Protein AF-A0A8S3DCC9-F1 (afdb_monomer_lite)

pLDDT: mean 88.15, std 10.2, range [45.34, 97.56]

Organism: NCBI:txid392030

InterPro domains:
  IPR032135 Helix-turn-helix domain (DUF4817) [PF16087] (2-41)

Structure (mmCIF, N/CA/C/O backbone):
data_AF-A0A8S3DCC9-F1
#
_entry.id   AF-A0A8S3DCC9-F1
#
loop_
_atom_site.group_PDB
_atom_site.id
_atom_site.type_symbol
_atom_site.label_atom_id
_atom_site.label_alt_id
_atom_site.label_comp_id
_atom_site.label_asym_id
_atom_site.label_entity_id
_atom_site.label_seq_id
_atom_site.pdbx_PDB_ins_code
_atom_site.Cartn_x
_atom_site.Cartn_y
_atom_site.Cartn_z
_atom_site.occupancy
_atom_site.B_iso_or_equiv
_atom_site.auth_seq_id
_atom_site.auth_comp_id
_atom_site.auth_asym_id
_atom_site.auth_atom_id
_atom_site.pdbx_PDB_model_num
ATOM 1 N N . MET A 1 1 ? 19.439 10.427 -3.689 1.00 45.34 1 MET A N 1
ATOM 2 C CA . MET A 1 1 ? 19.671 9.072 -4.234 1.00 45.34 1 MET A CA 1
ATOM 3 C C . MET A 1 1 ? 19.071 9.034 -5.629 1.00 45.34 1 MET A C 1
ATOM 5 O O . MET A 1 1 ? 17.894 9.336 -5.758 1.00 45.34 1 MET A O 1
ATOM 9 N N . SER A 1 2 ? 19.866 8.789 -6.673 1.00 54.72 2 SER A N 1
ATOM 10 C CA . SER A 1 2 ? 19.342 8.705 -8.046 1.00 54.72 2 SER A CA 1
ATOM 11 C C . SER A 1 2 ? 18.659 7.347 -8.217 1.00 54.72 2 SER A C 1
ATOM 13 O O . SER A 1 2 ? 19.337 6.321 -8.256 1.00 54.72 2 SER A O 1
ATOM 15 N N . GLY A 1 3 ? 17.324 7.324 -8.209 1.00 70.38 3 GLY A N 1
ATOM 16 C CA . GLY A 1 3 ? 16.546 6.102 -8.419 1.00 70.38 3 GLY A CA 1
ATOM 17 C C . GLY A 1 3 ? 16.811 5.498 -9.803 1.00 70.38 3 GLY A C 1
ATOM 18 O O . GLY A 1 3 ? 17.136 6.214 -10.752 1.00 70.38 3 GLY A O 1
ATOM 19 N N . LYS A 1 4 ? 16.674 4.171 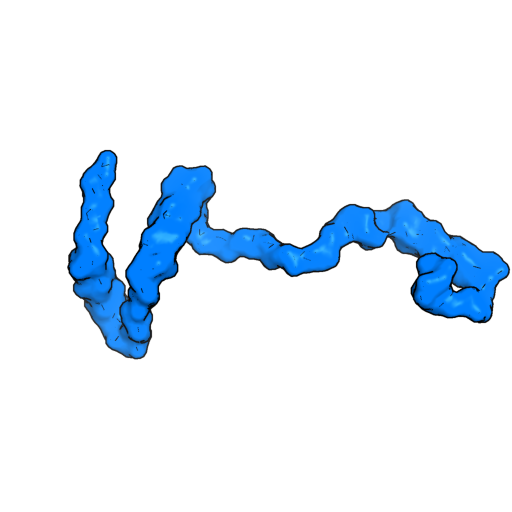-9.936 1.00 80.88 4 LYS A N 1
ATOM 20 C CA . LYS A 1 4 ? 16.766 3.504 -11.246 1.00 80.88 4 LYS A CA 1
ATOM 21 C C . LYS A 1 4 ? 15.722 4.092 -12.202 1.00 80.88 4 LYS A C 1
ATOM 23 O O . LYS A 1 4 ? 14.606 4.414 -11.796 1.00 80.88 4 LYS A O 1
ATOM 28 N N . SER A 1 5 ? 16.071 4.207 -13.484 1.00 91.56 5 SER A N 1
ATOM 29 C CA . SER A 1 5 ? 15.110 4.642 -14.499 1.00 91.56 5 SER A CA 1
ATOM 30 C C . SER A 1 5 ? 13.968 3.629 -14.623 1.00 91.56 5 SER A C 1
ATOM 32 O O . SER A 1 5 ? 14.166 2.428 -14.429 1.00 91.56 5 SER A O 1
ATOM 34 N N . LEU A 1 6 ? 12.775 4.098 -15.002 1.00 90.75 6 LEU A N 1
ATOM 35 C CA . LEU A 1 6 ? 11.616 3.222 -15.205 1.00 90.75 6 LEU A CA 1
ATOM 36 C C . LEU A 1 6 ? 11.919 2.098 -16.210 1.00 90.75 6 LEU A C 1
ATOM 38 O O . LEU A 1 6 ? 11.508 0.962 -16.013 1.00 90.75 6 LEU A O 1
ATOM 42 N N . HIS A 1 7 ? 12.685 2.406 -17.259 1.00 94.25 7 HIS A N 1
ATOM 43 C CA . HIS A 1 7 ? 13.117 1.413 -18.237 1.00 94.25 7 HIS A CA 1
ATOM 44 C C . HIS A 1 7 ? 13.985 0.322 -17.597 1.00 94.25 7 HIS A C 1
ATOM 46 O O . HIS A 1 7 ? 13.724 -0.857 -17.801 1.00 94.25 7 HIS A O 1
ATOM 52 N N . ALA A 1 8 ? 14.969 0.700 -16.774 1.00 94.81 8 ALA A N 1
ATOM 53 C CA . ALA A 1 8 ? 15.825 -0.263 -16.087 1.00 94.81 8 ALA A CA 1
ATOM 54 C C . ALA A 1 8 ? 15.029 -1.162 -15.125 1.00 94.81 8 ALA A C 1
ATOM 56 O O . ALA A 1 8 ? 15.303 -2.358 -15.041 1.00 94.81 8 ALA A O 1
ATOM 57 N N . VAL A 1 9 ? 14.028 -0.605 -14.434 1.00 94.19 9 VAL A N 1
ATOM 58 C CA . VAL A 1 9 ? 13.121 -1.377 -13.569 1.00 94.19 9 VAL A CA 1
ATOM 59 C C . VAL A 1 9 ? 12.289 -2.361 -14.391 1.00 94.19 9 VAL A C 1
ATOM 61 O O . VAL A 1 9 ? 12.235 -3.536 -14.047 1.00 94.19 9 VAL A O 1
ATOM 64 N N . ASN A 1 10 ? 11.699 -1.917 -15.502 1.00 94.94 10 ASN A N 1
ATOM 65 C CA . ASN A 1 10 ? 10.876 -2.771 -16.360 1.00 94.94 10 ASN A CA 1
ATOM 66 C C . ASN A 1 10 ? 11.681 -3.916 -16.986 1.00 94.94 10 ASN A C 1
ATOM 68 O O . ASN A 1 10 ? 11.204 -5.048 -17.025 1.00 94.94 10 ASN A O 1
ATOM 72 N N . THR A 1 11 ? 12.900 -3.636 -17.454 1.00 96.12 11 THR A N 1
ATOM 73 C CA . THR A 1 11 ? 13.800 -4.650 -18.019 1.00 96.12 11 THR A CA 1
ATOM 74 C C . THR A 1 11 ? 14.179 -5.692 -16.972 1.00 96.12 11 THR A C 1
ATOM 76 O O . THR A 1 11 ? 14.090 -6.886 -17.243 1.00 96.12 11 THR A O 1
ATOM 79 N N . ALA A 1 12 ? 14.539 -5.259 -15.759 1.00 96.06 12 ALA A N 1
ATOM 80 C CA . ALA A 1 12 ? 14.833 -6.178 -14.663 1.00 96.06 12 ALA A CA 1
ATOM 81 C C . ALA A 1 12 ? 13.599 -7.007 -14.265 1.00 96.06 12 ALA A C 1
ATOM 83 O O . ALA A 1 12 ? 13.714 -8.212 -14.073 1.00 96.06 12 ALA A O 1
ATOM 84 N N . PHE A 1 13 ? 12.414 -6.387 -14.208 1.00 96.06 13 PHE A N 1
ATOM 85 C CA . PHE A 1 13 ? 11.167 -7.085 -13.892 1.00 96.06 13 PHE A CA 1
ATOM 86 C C . PHE A 1 13 ? 10.847 -8.166 -14.925 1.00 96.06 13 PHE A C 1
ATOM 88 O O . PHE A 1 13 ? 10.536 -9.283 -14.545 1.00 96.06 13 PHE A O 1
ATOM 95 N N . LYS A 1 14 ? 10.962 -7.870 -16.225 1.00 96.81 14 LYS A N 1
ATOM 96 C CA . LYS A 1 14 ? 10.721 -8.865 -17.282 1.00 96.81 14 LYS A CA 1
ATOM 97 C C . LYS A 1 14 ? 11.737 -9.996 -17.309 1.00 96.81 14 LYS A C 1
ATOM 99 O O . LYS A 1 14 ? 11.400 -11.084 -17.756 1.00 96.81 14 LYS A O 1
ATOM 104 N N . HIS A 1 15 ? 12.963 -9.732 -16.877 1.00 97.06 15 HIS A N 1
ATOM 105 C CA . HIS A 1 15 ? 13.968 -10.775 -16.743 1.00 97.06 15 HIS A CA 1
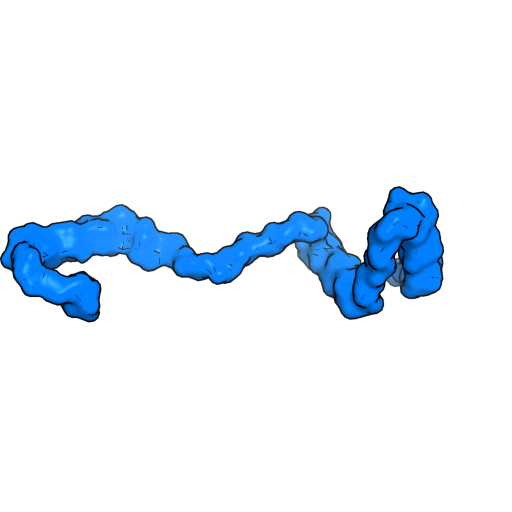ATOM 106 C C . HIS A 1 15 ? 13.626 -11.737 -15.596 1.00 97.06 15 HIS A C 1
ATOM 108 O O . HIS A 1 15 ? 13.743 -12.944 -15.764 1.00 97.06 15 HIS A O 1
ATOM 114 N N . GLU A 1 16 ? 13.193 -11.206 -14.451 1.00 97.38 16 GLU A N 1
ATOM 115 C CA . GLU A 1 16 ? 12.865 -12.004 -13.261 1.00 97.38 16 GLU A CA 1
ATOM 116 C C . GLU A 1 16 ? 11.494 -12.696 -13.365 1.00 97.38 16 GLU A C 1
ATOM 118 O O . GLU A 1 16 ? 11.333 -13.840 -12.951 1.00 97.38 16 GLU A O 1
ATOM 123 N N . PHE A 1 17 ? 10.515 -12.013 -13.965 1.00 96.81 17 PHE A N 1
ATOM 124 C CA . PHE A 1 17 ? 9.125 -12.445 -14.111 1.00 96.81 17 PHE A CA 1
ATOM 125 C C . PHE A 1 17 ? 8.711 -12.386 -15.594 1.00 96.81 17 PHE A C 1
ATOM 127 O O . PHE A 1 17 ? 8.013 -11.458 -16.023 1.00 96.81 17 PHE A O 1
ATOM 134 N N . PRO A 1 18 ? 9.178 -13.336 -16.427 1.00 96.12 18 PRO A N 1
ATOM 135 C CA . PRO A 1 18 ? 8.977 -13.285 -17.877 1.00 96.12 18 PRO A CA 1
ATOM 136 C C . PRO A 1 18 ? 7.499 -13.368 -18.282 1.00 96.12 18 PRO A C 1
ATOM 138 O O . PRO A 1 18 ? 7.058 -12.614 -19.164 1.00 96.12 18 PRO A O 1
ATOM 141 N N . ASP A 1 19 ? 6.737 -14.217 -17.591 1.00 97.56 19 ASP A N 1
ATOM 142 C CA . ASP A 1 19 ? 5.328 -14.501 -17.881 1.00 97.56 19 ASP A CA 1
ATOM 143 C C . ASP A 1 19 ? 4.367 -13.436 -17.325 1.00 97.56 19 ASP A C 1
ATOM 145 O O . ASP A 1 19 ? 3.237 -13.306 -17.800 1.00 97.56 19 ASP A O 1
ATOM 149 N N . ASP A 1 20 ? 4.821 -12.610 -16.378 1.00 96.12 20 ASP A N 1
ATOM 150 C CA . ASP A 1 20 ? 3.989 -11.590 -15.744 1.00 96.12 20 ASP A CA 1
ATOM 151 C C . ASP A 1 20 ? 3.991 -10.267 -16.512 1.00 96.12 20 ASP A C 1
ATOM 153 O O . ASP A 1 20 ? 4.984 -9.826 -17.103 1.00 96.12 20 ASP A O 1
ATOM 157 N N . ALA A 1 21 ? 2.857 -9.570 -16.487 1.00 95.50 21 ALA A N 1
ATOM 158 C CA . ALA A 1 21 ? 2.774 -8.220 -17.026 1.00 95.50 21 ALA A CA 1
ATOM 159 C C . ALA A 1 21 ? 3.601 -7.246 -16.172 1.00 95.50 21 ALA A C 1
ATOM 161 O O . ALA A 1 21 ? 3.551 -7.272 -14.943 1.00 95.50 21 ALA A O 1
ATOM 162 N N . VAL A 1 22 ? 4.327 -6.335 -16.830 1.00 95.56 22 VAL A N 1
ATOM 163 C CA . VAL A 1 22 ? 5.066 -5.283 -16.121 1.00 95.56 22 VAL A CA 1
ATOM 164 C C . VAL A 1 22 ? 4.076 -4.408 -15.345 1.00 95.56 22 VAL A C 1
ATOM 166 O O . VAL A 1 22 ? 3.086 -3.956 -15.933 1.00 95.56 22 VAL A O 1
ATOM 169 N N . PRO A 1 23 ? 4.334 -4.118 -14.057 1.00 94.56 23 PRO A N 1
ATOM 170 C CA . PRO A 1 23 ? 3.467 -3.261 -13.269 1.00 94.56 23 PRO A CA 1
ATOM 171 C C . PRO A 1 23 ? 3.333 -1.869 -13.882 1.00 94.56 23 PRO A C 1
ATOM 173 O O . PRO A 1 23 ? 4.266 -1.316 -14.469 1.00 94.56 23 PRO A O 1
ATOM 176 N N . ALA A 1 24 ? 2.171 -1.249 -13.691 1.00 95.94 24 ALA A N 1
ATOM 177 C CA . ALA A 1 24 ? 1.971 0.127 -14.111 1.00 95.94 24 ALA A CA 1
ATOM 178 C C . ALA A 1 24 ? 3.007 1.059 -13.456 1.00 95.94 24 ALA A C 1
ATOM 180 O O . ALA A 1 24 ? 3.344 0.917 -12.278 1.00 95.94 24 ALA A O 1
ATOM 181 N N . ARG A 1 25 ? 3.442 2.088 -14.196 1.00 94.00 25 ARG A N 1
ATOM 182 C CA . ARG A 1 25 ? 4.379 3.122 -13.717 1.00 94.00 25 ARG A CA 1
ATOM 183 C C . ARG A 1 25 ? 3.998 3.661 -12.332 1.00 94.00 25 ARG A C 1
ATOM 185 O O . ARG A 1 25 ? 4.858 3.831 -11.478 1.00 94.00 25 ARG A O 1
ATOM 192 N N . GLN A 1 26 ? 2.709 3.923 -12.110 1.00 95.81 26 GLN A N 1
ATOM 193 C CA . GLN A 1 26 ? 2.204 4.434 -10.832 1.00 95.81 26 GLN A CA 1
ATOM 194 C C . GLN A 1 26 ? 2.413 3.445 -9.678 1.00 95.81 26 GLN A C 1
ATOM 196 O O . GLN A 1 26 ? 2.758 3.869 -8.580 1.00 95.81 26 GLN A O 1
ATOM 201 N N . THR A 1 27 ? 2.242 2.144 -9.923 1.00 94.75 27 THR A N 1
ATOM 202 C CA . THR A 1 27 ? 2.472 1.086 -8.931 1.00 94.75 27 THR A CA 1
ATOM 203 C C . THR A 1 27 ? 3.934 1.049 -8.503 1.00 94.75 27 THR A C 1
ATOM 205 O O . THR A 1 27 ? 4.209 1.008 -7.309 1.00 94.75 27 THR A O 1
ATOM 208 N N . ILE A 1 28 ? 4.863 1.153 -9.459 1.00 93.94 28 ILE A N 1
ATOM 209 C CA . ILE A 1 28 ? 6.309 1.171 -9.187 1.00 93.94 28 ILE A CA 1
ATOM 210 C C . ILE A 1 28 ? 6.672 2.348 -8.273 1.00 93.94 28 ILE A C 1
ATOM 212 O O . ILE A 1 28 ? 7.342 2.156 -7.261 1.00 93.94 28 ILE A O 1
ATOM 216 N N . TYR A 1 29 ? 6.185 3.557 -8.579 1.00 93.62 29 TYR A N 1
ATOM 217 C CA . TYR A 1 29 ? 6.441 4.722 -7.726 1.00 93.62 29 TYR A CA 1
ATOM 218 C C . TYR A 1 29 ? 5.804 4.590 -6.345 1.00 93.62 29 TYR A C 1
ATOM 220 O O . TYR A 1 29 ? 6.477 4.850 -5.356 1.00 93.62 29 TYR A O 1
ATOM 228 N N . ARG A 1 30 ? 4.542 4.149 -6.258 1.00 94.00 30 ARG A N 1
ATOM 229 C CA . ARG A 1 30 ? 3.860 3.954 -4.968 1.00 94.00 30 ARG A CA 1
ATOM 230 C C . ARG A 1 30 ? 4.603 2.969 -4.075 1.00 94.00 30 ARG A C 1
ATOM 232 O O . ARG A 1 30 ? 4.744 3.230 -2.888 1.00 94.00 30 ARG A O 1
ATOM 239 N N . LEU A 1 31 ? 5.080 1.861 -4.640 1.00 94.19 31 LEU A N 1
ATOM 240 C CA . LEU A 1 31 ? 5.821 0.855 -3.887 1.00 94.19 31 LEU A CA 1
ATOM 241 C C . LEU A 1 31 ? 7.182 1.390 -3.423 1.00 94.19 31 LEU A C 1
ATOM 243 O O . LEU A 1 31 ? 7.549 1.179 -2.273 1.00 94.19 31 L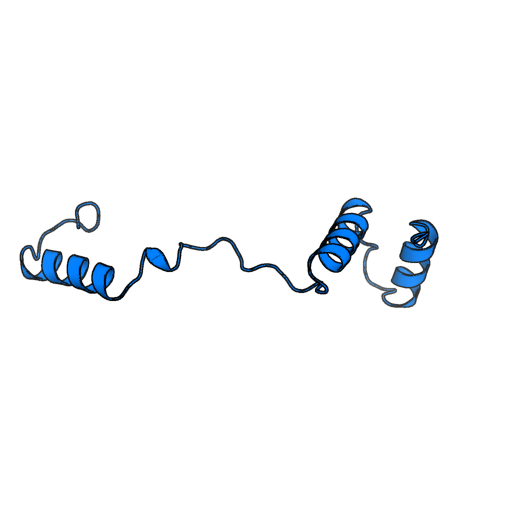EU A O 1
ATOM 247 N N . SER A 1 32 ? 7.887 2.132 -4.287 1.00 93.50 32 SER A N 1
ATOM 248 C CA . SER A 1 32 ? 9.149 2.793 -3.932 1.00 93.50 32 SER A CA 1
ATOM 249 C C . SER A 1 32 ? 8.957 3.792 -2.792 1.00 93.50 32 SER A C 1
ATOM 251 O O . SER A 1 32 ? 9.675 3.722 -1.802 1.00 93.50 32 SER A O 1
ATOM 253 N N . SER A 1 33 ? 7.964 4.681 -2.894 1.00 93.06 33 SER A N 1
ATOM 254 C CA . SER A 1 33 ? 7.668 5.667 -1.849 1.00 93.06 33 SER A CA 1
ATOM 255 C C . SER A 1 33 ? 7.251 4.998 -0.542 1.00 93.06 33 SER A C 1
ATOM 257 O O . SER A 1 33 ? 7.774 5.339 0.510 1.00 93.06 33 SER A O 1
ATOM 259 N N . LYS A 1 34 ? 6.387 3.977 -0.597 1.00 94.31 34 LYS A N 1
ATOM 260 C CA . LYS A 1 34 ? 5.991 3.206 0.587 1.00 94.31 34 LYS A CA 1
ATOM 261 C C . LYS A 1 34 ? 7.191 2.550 1.271 1.00 94.31 34 LYS A C 1
ATOM 263 O O . LYS A 1 34 ? 7.272 2.560 2.497 1.00 94.31 34 LYS A O 1
ATOM 268 N N . PHE A 1 35 ? 8.114 1.989 0.494 1.00 94.31 35 PHE A N 1
ATOM 269 C CA . PHE A 1 35 ? 9.326 1.387 1.034 1.00 94.31 35 PHE A CA 1
ATOM 270 C C . PHE A 1 35 ? 10.250 2.437 1.663 1.00 94.31 35 PHE A C 1
ATOM 272 O O . PHE A 1 35 ? 10.787 2.200 2.738 1.00 94.31 35 PHE A O 1
ATOM 279 N N . GLU A 1 36 ? 10.398 3.611 1.049 1.00 94.12 36 GLU A N 1
ATOM 280 C CA . GLU A 1 36 ? 11.157 4.726 1.635 1.00 94.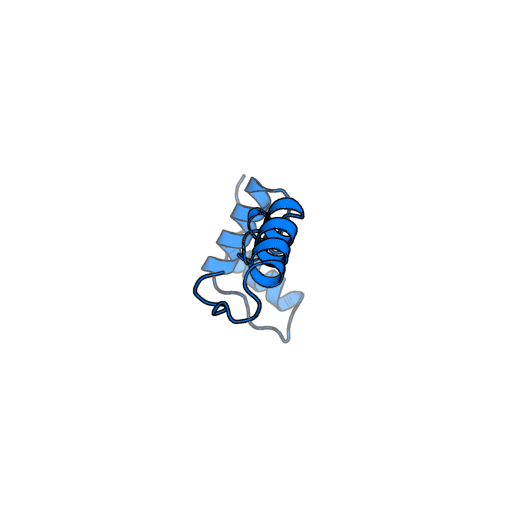12 36 GLU A CA 1
ATOM 281 C C . GLU A 1 36 ? 10.529 5.240 2.942 1.00 94.12 36 GLU A C 1
ATOM 283 O O . GLU A 1 36 ? 11.252 5.560 3.883 1.00 94.12 36 GLU A O 1
ATOM 288 N N . GLU A 1 37 ? 9.198 5.287 3.020 1.00 93.56 37 GLU A N 1
ATOM 289 C CA . GLU A 1 37 ? 8.454 5.760 4.194 1.00 93.56 37 GLU A CA 1
ATOM 290 C C . GLU A 1 37 ? 8.418 4.739 5.341 1.00 93.56 37 GLU A C 1
ATOM 292 O O . GLU A 1 37 ? 8.528 5.113 6.508 1.00 93.56 37 GLU A O 1
ATOM 297 N N . THR A 1 38 ? 8.226 3.454 5.029 1.00 94.31 38 THR A N 1
ATOM 298 C CA . THR A 1 38 ? 7.903 2.413 6.027 1.00 94.31 38 THR A CA 1
ATOM 299 C C . THR A 1 38 ? 8.957 1.317 6.153 1.00 94.31 38 THR A C 1
ATOM 301 O O . THR A 1 38 ? 8.895 0.517 7.083 1.00 94.31 38 THR A O 1
ATOM 304 N N . GLY A 1 39 ? 9.905 1.232 5.216 1.00 95.19 39 GLY A N 1
ATOM 305 C CA . GLY A 1 39 ? 10.854 0.121 5.109 1.00 95.19 39 GLY A CA 1
ATOM 306 C C . GLY A 1 39 ? 10.230 -1.205 4.659 1.00 95.19 39 GLY A C 1
ATOM 307 O O . GLY A 1 39 ? 10.931 -2.214 4.620 1.00 95.19 39 GLY A O 1
ATOM 308 N N . SER A 1 40 ? 8.934 -1.230 4.323 1.00 94.31 40 SER A N 1
ATOM 309 C CA . SER A 1 40 ? 8.208 -2.440 3.931 1.00 94.31 40 SER A CA 1
ATOM 310 C C . SER A 1 40 ? 7.448 -2.254 2.614 1.00 94.31 40 SER A C 1
ATOM 312 O O . SER A 1 40 ? 7.031 -1.157 2.238 1.00 94.31 40 SER A O 1
ATOM 314 N N . VAL A 1 41 ? 7.269 -3.365 1.901 1.00 93.56 41 VAL A N 1
ATOM 315 C CA . VAL A 1 41 ? 6.393 -3.478 0.728 1.00 93.56 41 VAL A CA 1
ATOM 316 C C . VAL A 1 41 ? 5.062 -4.166 1.060 1.00 93.56 41 VAL A C 1
ATOM 318 O O . VAL A 1 41 ? 4.125 -4.068 0.265 1.00 93.56 41 VAL A O 1
ATOM 321 N N . ASP A 1 42 ? 4.944 -4.774 2.246 1.00 93.50 42 ASP A N 1
ATOM 322 C CA . ASP A 1 42 ? 3.799 -5.580 2.689 1.00 93.50 42 ASP A CA 1
ATOM 323 C C . ASP A 1 42 ? 2.508 -4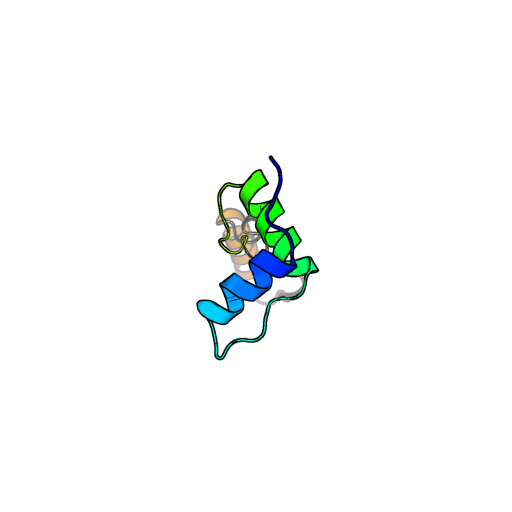.781 2.709 1.00 93.50 42 ASP A C 1
ATOM 325 O O . ASP A 1 42 ? 2.501 -3.622 3.123 1.00 93.50 42 ASP A O 1
ATOM 329 N N . ASP A 1 43 ? 1.400 -5.390 2.293 1.00 88.25 43 ASP A N 1
ATOM 330 C CA . ASP A 1 43 ? 0.088 -4.747 2.288 1.00 88.25 43 ASP A CA 1
ATOM 331 C C . ASP A 1 43 ? -0.234 -4.072 3.625 1.00 88.25 43 ASP A C 1
ATOM 333 O O . ASP A 1 43 ? -0.090 -4.644 4.706 1.00 88.25 43 ASP A O 1
ATOM 337 N N . SER A 1 44 ? -0.710 -2.828 3.542 1.00 81.38 44 SER A N 1
ATOM 338 C CA . SER A 1 44 ? -1.206 -2.130 4.722 1.00 81.38 44 SER A CA 1
ATOM 339 C C . SER A 1 44 ? -2.436 -2.861 5.269 1.00 81.38 44 SER A C 1
ATOM 341 O O . SER A 1 44 ? -3.188 -3.456 4.485 1.00 81.38 44 SER A O 1
ATOM 343 N N . PRO A 1 45 ? -2.698 -2.785 6.588 1.00 81.44 45 PRO A N 1
ATOM 344 C CA . PRO A 1 45 ? -3.929 -3.309 7.158 1.00 81.44 45 PRO A CA 1
ATOM 345 C C . PRO A 1 45 ? -5.127 -2.807 6.352 1.00 81.44 45 PRO A C 1
ATOM 347 O O . PRO A 1 45 ? -5.290 -1.602 6.148 1.00 81.44 45 PRO A O 1
ATOM 350 N N . ARG A 1 46 ? -5.943 -3.736 5.844 1.00 80.44 46 ARG A N 1
ATOM 351 C CA . ARG A 1 46 ? -7.141 -3.371 5.084 1.00 80.44 46 ARG A CA 1
ATOM 352 C C . ARG A 1 46 ? -8.028 -2.509 5.972 1.00 80.44 46 ARG A C 1
ATOM 354 O O . ARG A 1 46 ? -8.209 -2.818 7.150 1.00 80.44 46 ARG A O 1
ATOM 361 N N . SER A 1 47 ? -8.610 -1.458 5.404 1.00 75.62 47 SER A N 1
ATOM 362 C CA . SER A 1 47 ? -9.659 -0.691 6.069 1.00 75.62 47 SER A CA 1
ATOM 363 C C . SER A 1 47 ? -10.883 -1.592 6.272 1.00 75.62 47 SER A C 1
ATOM 365 O O . SER A 1 47 ? -11.723 -1.760 5.394 1.00 75.62 47 SER A 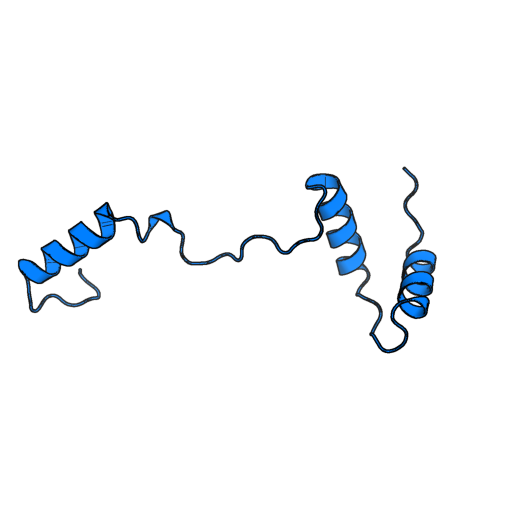O 1
ATOM 367 N N . GLY A 1 48 ? -10.936 -2.249 7.428 1.00 76.56 48 GLY A N 1
ATOM 368 C CA . GLY A 1 48 ? -12.075 -3.032 7.897 1.00 76.56 48 GLY A CA 1
ATOM 369 C C . GLY A 1 48 ? -12.921 -2.251 8.898 1.00 76.56 48 GLY A C 1
ATOM 370 O O . GLY A 1 48 ? -12.665 -1.077 9.177 1.00 76.56 48 GLY A O 1
ATOM 371 N N . ARG A 1 49 ? -13.925 -2.920 9.480 1.00 72.62 49 ARG A N 1
ATOM 372 C CA . ARG A 1 49 ? -14.656 -2.381 10.635 1.00 72.62 49 ARG A CA 1
ATOM 373 C C . ARG A 1 49 ? -13.632 -2.029 11.725 1.00 72.62 49 ARG A C 1
ATOM 375 O O . ARG A 1 49 ? -12.834 -2.905 12.064 1.00 72.62 49 ARG A O 1
ATOM 382 N N . PRO A 1 50 ? -13.628 -0.798 12.267 1.00 72.00 50 PRO A N 1
ATOM 383 C CA . PRO A 1 50 ? -12.685 -0.439 13.315 1.00 72.00 50 PRO A CA 1
ATOM 384 C C . PRO A 1 50 ? -12.806 -1.425 14.478 1.00 72.00 50 PRO A C 1
ATOM 386 O O . PRO A 1 50 ? -13.917 -1.713 14.930 1.00 72.00 50 PRO A O 1
ATOM 389 N N . GLN A 1 51 ? -11.674 -1.945 14.957 1.00 65.25 51 GLN A N 1
ATOM 390 C CA . GLN A 1 51 ? -11.654 -2.883 16.087 1.00 65.25 51 GLN A CA 1
ATOM 391 C C . GLN A 1 51 ? -12.325 -2.283 17.331 1.00 65.25 51 GLN A C 1
ATOM 393 O O . GLN A 1 51 ? -12.984 -2.997 18.079 1.00 65.25 51 GLN A O 1
ATOM 398 N N . SER A 1 52 ? -12.268 -0.955 17.480 1.00 71.75 52 SER A N 1
ATOM 399 C CA . SER A 1 52 ? -12.939 -0.197 18.541 1.00 71.75 52 SER A CA 1
ATOM 400 C C . SER A 1 52 ? -14.463 -0.353 18.579 1.00 71.75 52 SER A C 1
ATOM 402 O O . SER A 1 52 ? -15.084 -0.011 19.580 1.00 71.75 52 SER A O 1
ATOM 404 N N . VAL A 1 53 ? -15.092 -0.865 17.518 1.00 72.88 53 VAL A N 1
ATOM 405 C CA . VAL A 1 53 ? -16.543 -1.104 17.491 1.00 72.88 53 VAL A CA 1
ATOM 406 C C . VAL A 1 53 ? -16.913 -2.443 18.144 1.00 72.88 53 VAL A C 1
ATOM 408 O O . VAL A 1 53 ? -18.042 -2.596 18.591 1.00 72.88 53 VAL A O 1
ATOM 411 N N . THR A 1 54 ? -15.984 -3.403 18.229 1.00 77.44 54 THR A N 1
ATOM 412 C CA . THR A 1 54 ? -16.222 -4.743 18.810 1.00 77.44 54 THR A CA 1
ATOM 413 C C . THR A 1 54 ? -15.326 -4.953 20.032 1.00 77.44 54 THR A C 1
ATOM 415 O O . THR A 1 54 ? -14.568 -5.914 20.097 1.00 77.44 54 THR A O 1
ATOM 418 N N . THR A 1 55 ? -15.349 -4.001 20.964 1.00 85.44 55 THR A N 1
ATOM 419 C CA . THR A 1 55 ? -14.729 -4.165 22.286 1.00 85.44 55 THR A CA 1
ATOM 420 C C . THR A 1 55 ? -15.617 -5.028 23.177 1.00 85.44 55 THR A C 1
ATOM 422 O O . THR A 1 55 ? -16.828 -5.076 22.954 1.00 85.44 55 THR A O 1
ATOM 425 N N . ASP A 1 56 ? -15.031 -5.649 24.202 1.00 85.06 56 ASP A N 1
ATOM 426 C CA . ASP A 1 56 ? -15.779 -6.434 25.195 1.00 85.06 56 ASP A CA 1
ATOM 427 C C . ASP A 1 56 ? -16.882 -5.591 25.867 1.00 85.06 56 ASP A C 1
ATOM 429 O O . ASP A 1 56 ? -18.019 -6.028 25.999 1.00 85.06 56 ASP A O 1
ATOM 433 N N . ASP A 1 57 ? -16.603 -4.316 26.156 1.00 86.81 57 ASP A N 1
ATOM 434 C CA . ASP A 1 57 ? -17.609 -3.398 26.706 1.00 86.81 57 ASP A CA 1
ATOM 435 C C . ASP A 1 57 ? -18.804 -3.194 25.757 1.00 86.81 57 ASP A C 1
ATOM 437 O O . ASP A 1 57 ? -19.963 -3.164 26.178 1.00 86.81 57 ASP A O 1
ATOM 441 N N . ASN A 1 58 ? -18.546 -3.056 24.452 1.00 86.69 58 ASN A N 1
ATOM 442 C CA . ASN A 1 58 ? -19.603 -2.848 23.464 1.00 86.69 58 ASN A CA 1
ATOM 443 C C . ASN A 1 58 ? -20.411 -4.131 23.232 1.00 86.69 58 ASN A C 1
ATOM 445 O O . ASN A 1 58 ? -21.625 -4.060 23.025 1.00 86.69 58 ASN A O 1
ATOM 449 N N . THR A 1 59 ? -19.772 -5.302 23.267 1.00 88.94 59 THR A N 1
ATOM 450 C CA . THR A 1 59 ? -20.476 -6.587 23.151 1.00 88.94 59 THR A CA 1
ATOM 451 C C . THR A 1 59 ? -21.335 -6.859 24.383 1.00 88.94 59 THR A C 1
ATOM 453 O O . THR A 1 59 ? -22.466 -7.338 24.233 1.00 88.94 59 THR A O 1
ATOM 456 N N . ASP A 1 60 ? -20.870 -6.481 25.572 1.00 92.12 60 ASP A N 1
ATOM 457 C CA . ASP A 1 60 ? -21.633 -6.575 26.815 1.00 92.12 60 ASP A CA 1
ATOM 458 C C . ASP A 1 60 ? -22.849 -5.646 26.814 1.00 92.12 60 ASP A C 1
ATOM 460 O O . ASP A 1 60 ? -23.951 -6.083 27.157 1.00 92.12 60 ASP A O 1
ATOM 464 N N . LEU A 1 61 ? -22.699 -4.399 26.352 1.00 90.25 61 LEU A N 1
ATOM 465 C CA . LEU A 1 61 ? -23.814 -3.453 26.223 1.00 90.25 61 LEU A CA 1
ATOM 466 C C . LEU A 1 61 ? -24.914 -3.975 25.293 1.00 90.25 61 LEU A C 1
ATOM 468 O O . LEU A 1 61 ? -26.096 -3.941 25.646 1.00 90.25 61 LEU A O 1
ATOM 472 N N . VAL A 1 62 ? -24.536 -4.492 24.121 1.00 89.69 62 VAL A N 1
ATOM 473 C CA . VAL A 1 62 ? -25.489 -5.074 23.165 1.00 89.69 62 VAL A CA 1
ATOM 474 C C . VAL A 1 62 ? -26.153 -6.320 23.761 1.00 89.69 62 VAL A C 1
ATOM 476 O O . VAL A 1 62 ? -27.371 -6.483 23.661 1.00 89.69 62 VAL A O 1
ATOM 479 N N . SER A 1 63 ? -25.383 -7.180 24.433 1.00 91.44 63 SER A N 1
ATOM 480 C CA . SER A 1 63 ? -25.905 -8.388 25.086 1.00 91.44 63 SER A CA 1
ATOM 481 C C . SER A 1 63 ? -26.916 -8.052 26.182 1.00 91.44 63 SER A C 1
ATOM 483 O O . SER A 1 63 ? -27.986 -8.660 26.252 1.00 91.44 63 SER A O 1
ATOM 485 N N . GLU A 1 64 ? -26.616 -7.058 27.015 1.00 93.31 64 GLU A N 1
ATOM 486 C CA . GLU A 1 64 ? -27.508 -6.590 28.074 1.00 93.31 64 GLU A CA 1
ATOM 487 C C . GLU A 1 64 ? -28.782 -5.948 27.508 1.00 93.31 64 GLU A C 1
ATOM 489 O O . GLU A 1 64 ? -29.872 -6.174 28.041 1.00 93.31 64 GLU A O 1
ATOM 494 N N . ASN A 1 65 ? -28.683 -5.214 26.393 1.00 91.88 65 ASN A N 1
ATOM 495 C CA . ASN A 1 65 ? -29.845 -4.648 25.707 1.00 91.88 65 ASN A CA 1
ATOM 496 C C . ASN A 1 65 ? -30.843 -5.746 25.310 1.00 91.88 65 ASN A C 1
ATOM 498 O O . ASN A 1 65 ? -32.022 -5.655 25.659 1.00 91.88 65 ASN A O 1
ATOM 502 N N . PHE A 1 66 ? -30.372 -6.823 24.674 1.00 94.56 66 PHE A N 1
ATOM 503 C CA . PHE A 1 66 ? -31.232 -7.942 24.280 1.00 94.56 66 PHE A CA 1
ATOM 504 C C . PHE A 1 66 ? -31.732 -8.774 25.463 1.00 94.56 66 PHE A C 1
ATOM 506 O O . PHE A 1 66 ? -32.864 -9.254 25.417 1.00 94.56 66 PHE A O 1
ATOM 513 N N . ARG A 1 67 ? -30.951 -8.923 26.543 1.00 93.19 67 ARG A N 1
ATOM 514 C CA . ARG A 1 67 ? -31.443 -9.565 27.779 1.00 93.19 67 ARG A CA 1
ATOM 515 C C . ARG A 1 67 ? -32.625 -8.803 28.371 1.00 93.19 67 ARG A C 1
ATOM 517 O O . ARG A 1 67 ? -33.608 -9.421 28.771 1.00 93.19 67 ARG A O 1
ATOM 524 N N . ARG A 1 68 ? -32.540 -7.470 28.416 1.00 93.25 68 ARG A N 1
ATOM 525 C CA . ARG A 1 68 ? -33.611 -6.603 28.938 1.00 93.25 68 ARG A CA 1
ATOM 526 C C . ARG A 1 68 ? -34.784 -6.477 27.976 1.00 93.25 68 ARG A C 1
ATOM 528 O O . ARG A 1 68 ? -35.922 -6.379 28.421 1.00 93.25 68 ARG A O 1
ATOM 535 N N . ASN A 1 69 ? -34.512 -6.498 26.673 1.00 91.75 69 ASN A N 1
ATOM 536 C CA . ASN A 1 69 ? -35.498 -6.321 25.614 1.00 91.75 69 ASN A CA 1
ATOM 537 C C . ASN A 1 69 ? -35.363 -7.431 24.554 1.00 91.75 69 ASN A C 1
ATOM 539 O O . ASN A 1 69 ? -34.845 -7.180 23.464 1.00 91.75 69 ASN A O 1
ATOM 543 N N . PRO A 1 70 ? -35.878 -8.648 24.808 1.00 89.25 70 PRO A N 1
ATOM 544 C CA . PRO A 1 70 ? -35.690 -9.794 23.906 1.00 89.25 70 PRO A CA 1
ATOM 545 C C . PRO A 1 70 ? -36.264 -9.602 22.496 1.00 89.25 70 PRO A C 1
ATOM 547 O O . PRO A 1 70 ? -35.838 -10.257 21.550 1.00 89.25 70 PRO A O 1
ATOM 550 N N . HIS A 1 71 ? -37.231 -8.693 22.345 1.00 91.44 71 HIS A N 1
ATOM 551 C CA . HIS A 1 71 ? -37.856 -8.351 21.066 1.00 91.44 71 HIS A CA 1
ATOM 552 C C . HIS A 1 71 ? -37.305 -7.056 20.449 1.00 91.44 71 HIS A C 1
ATOM 554 O O . HIS A 1 71 ? -37.880 -6.539 19.488 1.00 91.44 71 HIS A O 1
ATOM 560 N N . ALA A 1 72 ? -36.217 -6.500 20.997 1.00 86.81 72 ALA A N 1
ATOM 561 C CA . ALA A 1 72 ? -35.562 -5.337 20.417 1.00 86.81 72 ALA A CA 1
ATOM 562 C C . ALA A 1 72 ? -35.108 -5.644 18.985 1.00 86.81 72 ALA A C 1
ATOM 564 O O . ALA A 1 72 ? -34.589 -6.713 18.669 1.00 86.81 72 ALA A O 1
ATOM 565 N N . SER A 1 73 ? -35.312 -4.682 18.090 1.00 87.06 73 SER A N 1
ATOM 566 C CA . SER A 1 73 ? -34.780 -4.789 16.736 1.00 87.06 73 SER A CA 1
ATOM 567 C C . SER A 1 73 ? -33.263 -4.652 16.780 1.00 87.06 73 SER A C 1
ATOM 569 O O . SER A 1 73 ? -32.763 -3.701 17.371 1.00 87.06 73 SER A O 1
ATOM 571 N N . GLN A 1 74 ? -32.548 -5.501 16.040 1.00 84.12 74 GLN A N 1
ATOM 572 C CA . GLN A 1 74 ? -31.096 -5.385 15.847 1.00 84.12 74 GLN A CA 1
ATOM 573 C C . GLN A 1 74 ? -30.654 -4.011 15.321 1.00 84.12 74 GLN A C 1
ATOM 575 O O . GLN A 1 74 ? -29.525 -3.602 15.549 1.00 84.12 74 GLN A O 1
ATOM 580 N N . ARG A 1 75 ? -31.542 -3.262 14.650 1.00 82.56 75 ARG A N 1
ATOM 581 C CA . ARG A 1 75 ? -31.257 -1.895 14.182 1.00 82.56 75 ARG A CA 1
ATOM 582 C C . ARG A 1 75 ? -31.255 -0.851 15.308 1.00 82.56 75 ARG A C 1
ATOM 584 O O . ARG A 1 75 ? -30.784 0.259 15.096 1.00 82.56 75 ARG A O 1
ATOM 591 N N . ARG A 1 76 ? -31.894 -1.150 16.441 1.00 75.12 76 ARG A N 1
ATOM 592 C CA . ARG A 1 76 ? -32.084 -0.241 17.585 1.00 75.12 76 ARG A CA 1
ATOM 593 C C . ARG A 1 76 ? -31.355 -0.714 18.850 1.00 75.12 76 ARG A C 1
ATOM 595 O O . ARG A 1 76 ? -31.520 -0.071 19.883 1.00 75.12 76 ARG A O 1
ATOM 602 N N . ALA A 1 77 ? -30.649 -1.840 18.765 1.00 67.88 77 ALA A N 1
ATOM 603 C CA . ALA A 1 77 ? -29.857 -2.404 19.849 1.00 67.88 77 ALA A CA 1
ATOM 604 C C . ALA A 1 77 ? -28.491 -1.722 19.942 1.00 67.88 77 ALA A C 1
ATOM 606 O O . ALA A 1 77 ? -27.951 -1.356 18.870 1.00 67.88 77 ALA A O 1
#

Secondary structure (DSSP, 8-state):
--PPPHHHHHHHHHHH-SSSPPPPHHHHHHHHHHHHHHS--SPPPP--S-GGGS-HHHHHHHHHHHHH-TT--TTT-

Sequence (77 aa):
MSGKSLHAVNTAFKHEFPDDAVPARQTIYRLSSKFEETGSVDDSPRSGRPQSVTTDDNTDLVSENFRRNPHASQRRA

Foldseek 3Di:
DDDDDPVVVQVVCCVVPVPDDRDDPVLVVVQVVCCVVPVDSDDDPPPDDPVVCDDPVNVVVVVVVCVVPVPDDPVRD

Radius of gyration: 24.12 Å; chains: 1; bounding box: 58×24×47 Å